Protein AF-A0A2D5X379-F1 (afdb_monomer_lite)

Radius of gyration: 19.53 Å; chains: 1; bounding box: 35×29×60 Å

Secondary structure (DSSP, 8-state):
---HHHHHHHHHHHHHHHHTS-HHHHHHHHHHHHHHHHHHHHHHHTEEEETTTTEEEETTT-HHHHHHHHHHHHHHHHHHHHHHHH-

pLDDT: mean 86.17, std 9.86, range [60.47, 96.75]

Sequence (87 aa):
MANPVYKINKIKDTATIIMDFSTFDFIRIAVGLGVLMYVGNCMFNQKVWIRKNFSWGTREEYPKIFMLNIIGGTLIGVWMVAAPFLW

Foldseek 3Di:
DDDPVVVVVVVVVVVVVVVVDDPVLVVLLVVLVVLVVLLVVCVVVQWDQDPVVRDIDHCVVPVPVNVCSNVVSNVSSCCSNCVVVVD

Structure (mmCIF, N/CA/C/O backbone):
data_AF-A0A2D5X379-F1
#
_entry.id   AF-A0A2D5X379-F1
#
loop_
_atom_site.group_PDB
_atom_site.id
_atom_site.type_symbol
_atom_site.label_atom_id
_atom_site.label_alt_id
_atom_site.label_comp_id
_atom_site.label_asym_id
_atom_site.label_entity_id
_atom_site.label_seq_id
_atom_site.pdbx_PDB_ins_code
_atom_site.Cartn_x
_atom_site.Cartn_y
_atom_site.Cartn_z
_atom_site.occupancy
_atom_site.B_iso_or_equiv
_atom_site.auth_seq_id
_atom_site.auth_comp_id
_atom_site.auth_asym_id
_atom_site.auth_atom_id
_atom_site.pdbx_PDB_model_num
ATOM 1 N N . MET A 1 1 ? 3.604 -23.005 -39.916 1.00 66.88 1 MET A N 1
ATOM 2 C CA . MET A 1 1 ? 4.598 -23.507 -38.941 1.00 66.88 1 MET A CA 1
ATOM 3 C C . MET A 1 1 ? 5.480 -22.328 -38.546 1.00 66.88 1 MET A C 1
ATOM 5 O O . MET A 1 1 ? 6.126 -21.776 -39.423 1.00 66.88 1 MET A O 1
ATOM 9 N N . ALA A 1 2 ? 5.410 -21.839 -37.303 1.00 72.44 2 ALA A N 1
ATOM 10 C CA . ALA A 1 2 ? 6.167 -20.646 -36.896 1.00 72.44 2 ALA A CA 1
ATOM 11 C C . ALA A 1 2 ? 7.680 -20.941 -36.847 1.00 72.44 2 ALA A C 1
ATOM 13 O O . ALA A 1 2 ? 8.078 -22.004 -36.374 1.00 72.44 2 ALA A O 1
ATOM 14 N N . ASN A 1 3 ? 8.506 -20.008 -37.335 1.00 81.25 3 ASN A N 1
ATOM 15 C CA . ASN A 1 3 ? 9.965 -20.146 -37.394 1.00 81.25 3 ASN A CA 1
ATOM 16 C C . ASN A 1 3 ? 10.555 -20.305 -35.970 1.00 81.25 3 ASN A C 1
ATOM 18 O O . ASN A 1 3 ? 10.234 -19.495 -35.093 1.00 81.25 3 ASN A O 1
ATOM 22 N N . PRO A 1 4 ? 11.423 -21.303 -35.714 1.00 78.06 4 PRO A N 1
ATOM 23 C CA . PRO A 1 4 ? 12.048 -21.499 -34.404 1.00 78.06 4 PRO A CA 1
ATOM 24 C C . PRO A 1 4 ? 12.823 -20.265 -33.908 1.00 78.06 4 PRO A C 1
ATOM 26 O O . PRO A 1 4 ? 12.778 -19.965 -32.718 1.00 78.06 4 PRO A O 1
ATOM 29 N N . VAL A 1 5 ? 13.440 -19.485 -34.800 1.00 81.62 5 VAL A N 1
ATOM 30 C CA . VAL A 1 5 ? 14.158 -18.240 -34.469 1.00 81.62 5 VAL A CA 1
ATOM 31 C C . VAL A 1 5 ? 13.207 -17.162 -33.941 1.00 81.62 5 VAL A C 1
ATOM 33 O O . VAL A 1 5 ? 13.514 -16.504 -32.950 1.00 81.62 5 VAL A O 1
ATOM 36 N N . TYR A 1 6 ? 12.013 -17.029 -34.533 1.00 80.94 6 TYR A N 1
ATOM 37 C CA . TYR A 1 6 ? 10.978 -16.108 -34.040 1.00 80.94 6 TYR A CA 1
ATOM 38 C C . TYR A 1 6 ? 10.555 -16.461 -32.609 1.00 80.94 6 TYR A C 1
ATOM 40 O O . TYR A 1 6 ? 10.364 -15.577 -31.776 1.00 80.94 6 TYR A O 1
ATOM 48 N N . LYS A 1 7 ? 10.456 -17.759 -32.298 1.00 78.75 7 LYS A N 1
ATOM 49 C CA . LYS A 1 7 ? 10.105 -18.226 -30.954 1.00 78.75 7 LYS A CA 1
ATOM 50 C C . LYS A 1 7 ? 11.187 -17.864 -29.931 1.00 78.75 7 LYS A C 1
ATOM 52 O O . LYS A 1 7 ? 10.852 -17.416 -28.841 1.00 78.75 7 LYS A O 1
ATOM 57 N N . ILE A 1 8 ? 12.461 -18.034 -30.289 1.00 81.81 8 ILE A N 1
ATOM 58 C CA . ILE A 1 8 ? 13.602 -17.736 -29.410 1.00 81.81 8 ILE A CA 1
ATOM 59 C C . ILE A 1 8 ? 13.724 -16.232 -29.158 1.00 81.81 8 ILE A C 1
ATOM 61 O O . ILE A 1 8 ? 13.878 -15.831 -28.006 1.00 81.81 8 ILE A O 1
ATOM 65 N N . ASN A 1 9 ? 13.599 -15.403 -30.197 1.00 82.12 9 ASN A N 1
ATOM 66 C CA . ASN A 1 9 ? 13.649 -13.949 -30.043 1.00 82.12 9 ASN A CA 1
ATOM 67 C C . ASN A 1 9 ? 12.485 -13.452 -29.188 1.00 82.12 9 ASN A C 1
ATOM 69 O O . ASN A 1 9 ? 12.723 -12.758 -28.216 1.00 82.12 9 ASN A O 1
ATOM 73 N N . LYS A 1 10 ? 11.260 -13.941 -29.415 1.00 77.56 10 LYS A N 1
ATOM 74 C CA . LYS A 1 10 ? 10.104 -13.579 -28.583 1.00 77.56 10 LYS A CA 1
ATOM 75 C C . LYS A 1 10 ? 10.286 -13.939 -27.105 1.00 77.56 10 LYS A C 1
ATOM 77 O O . LYS A 1 10 ? 9.862 -13.180 -26.241 1.00 77.56 10 LYS A O 1
ATOM 82 N N . ILE A 1 11 ? 10.901 -15.085 -26.801 1.00 75.00 11 ILE A N 1
ATOM 83 C CA . ILE A 1 11 ? 11.213 -15.478 -25.417 1.00 75.00 11 ILE A CA 1
ATOM 84 C C . ILE A 1 11 ? 12.291 -14.563 -24.832 1.00 75.00 11 ILE A C 1
ATOM 86 O O . ILE A 1 11 ? 12.147 -14.135 -23.692 1.00 75.00 11 ILE A O 1
ATOM 90 N N . LYS A 1 12 ? 13.336 -14.236 -25.604 1.00 69.56 12 LYS A N 1
ATOM 91 C CA . LYS A 1 12 ? 14.368 -13.281 -25.185 1.00 69.56 12 LYS A CA 1
ATOM 92 C C . LYS A 1 12 ? 13.792 -11.891 -24.948 1.00 69.56 12 LYS A C 1
ATOM 94 O O . LYS A 1 12 ? 14.042 -11.350 -23.890 1.00 69.56 12 LYS A O 1
ATOM 99 N N . ASP A 1 13 ? 12.971 -11.374 -25.852 1.00 69.19 13 ASP A N 1
ATOM 100 C CA . ASP A 1 13 ? 12.326 -10.066 -25.725 1.00 69.19 13 ASP A CA 1
ATOM 101 C C . ASP A 1 13 ? 11.395 -10.040 -24.510 1.00 69.19 13 ASP A C 1
ATOM 103 O O . ASP A 1 13 ? 11.443 -9.113 -23.710 1.00 69.19 13 ASP A O 1
ATOM 107 N N . THR A 1 14 ? 10.609 -11.105 -24.306 1.00 64.81 14 THR A N 1
ATOM 108 C CA . THR A 1 14 ? 9.766 -11.235 -23.110 1.00 64.81 14 THR A CA 1
ATOM 109 C C . THR A 1 14 ? 10.626 -11.234 -21.854 1.00 64.81 14 THR A C 1
ATOM 111 O O . THR A 1 14 ? 10.312 -10.493 -20.938 1.00 64.81 14 THR A O 1
ATOM 114 N N . ALA A 1 15 ? 11.717 -12.010 -21.825 1.00 61.28 15 ALA A N 1
ATOM 115 C CA . ALA A 1 15 ? 12.640 -12.095 -20.696 1.00 61.28 15 ALA A CA 1
ATOM 116 C C . ALA A 1 15 ? 13.383 -10.771 -20.438 1.00 61.28 15 ALA A C 1
ATOM 118 O O . ALA A 1 15 ? 13.547 -10.390 -19.285 1.00 61.28 15 ALA A O 1
ATOM 119 N N . THR A 1 16 ? 13.794 -10.054 -21.485 1.00 60.47 16 THR A N 1
ATOM 120 C CA . THR A 1 16 ? 14.430 -8.735 -21.407 1.00 60.47 16 THR A CA 1
ATOM 121 C C . THR A 1 16 ? 13.472 -7.699 -20.829 1.00 60.47 16 THR A C 1
ATOM 123 O O . THR A 1 16 ? 13.893 -6.943 -19.969 1.00 60.47 16 THR A O 1
ATOM 126 N N . ILE A 1 17 ? 12.183 -7.730 -21.187 1.00 61.69 17 ILE A N 1
ATOM 127 C CA . ILE A 1 17 ? 11.162 -6.857 -20.577 1.00 61.69 17 ILE A CA 1
ATOM 128 C C . ILE A 1 17 ? 11.005 -7.137 -19.070 1.00 61.69 17 ILE A C 1
ATOM 130 O O . ILE A 1 17 ? 10.792 -6.212 -18.297 1.00 61.69 17 ILE A O 1
ATOM 134 N N . ILE A 1 18 ? 11.132 -8.393 -18.619 1.00 62.84 18 ILE A N 1
ATOM 135 C CA . ILE A 1 18 ? 11.064 -8.718 -17.176 1.00 62.84 18 ILE A CA 1
ATOM 136 C C . ILE A 1 18 ? 12.363 -8.350 -16.448 1.00 62.84 18 ILE A C 1
ATOM 138 O O . ILE A 1 18 ? 12.322 -8.004 -15.275 1.00 62.84 18 ILE A O 1
ATOM 142 N N . MET A 1 19 ? 13.516 -8.458 -17.113 1.00 60.91 19 MET A N 1
ATOM 143 C CA . MET A 1 19 ? 14.840 -8.189 -16.531 1.00 60.91 19 MET A CA 1
ATOM 144 C C . MET A 1 19 ? 15.254 -6.709 -16.580 1.00 60.91 19 MET A C 1
ATOM 146 O O . MET A 1 19 ? 16.296 -6.375 -16.023 1.00 60.91 19 MET A O 1
ATOM 150 N N . ASP A 1 20 ? 14.461 -5.840 -17.212 1.00 68.00 20 ASP A N 1
ATOM 151 C CA . ASP A 1 20 ? 14.687 -4.385 -17.256 1.00 68.00 20 ASP A CA 1
ATOM 152 C C . ASP A 1 20 ? 14.257 -3.670 -15.958 1.00 68.00 20 ASP A C 1
ATOM 154 O O . ASP A 1 20 ? 14.585 -2.510 -15.727 1.00 68.00 20 ASP A O 1
ATOM 158 N N . PHE A 1 21 ? 13.564 -4.378 -15.061 1.00 72.31 21 PHE A N 1
ATOM 159 C CA . PHE A 1 21 ? 13.199 -3.857 -13.748 1.00 72.31 21 PHE A CA 1
ATOM 160 C C . PHE A 1 21 ? 14.400 -3.835 -12.802 1.00 72.31 21 PHE A C 1
ATOM 162 O O . PHE A 1 21 ? 15.066 -4.849 -12.572 1.00 72.31 21 PHE A O 1
ATOM 169 N N . SER A 1 22 ? 14.643 -2.682 -12.180 1.00 83.19 22 SER A N 1
ATOM 170 C CA . SER A 1 22 ? 15.644 -2.568 -11.125 1.00 83.19 22 SER A CA 1
ATOM 171 C C . SER A 1 22 ? 15.247 -3.431 -9.927 1.00 83.19 22 SER A C 1
ATOM 173 O O . SER A 1 22 ? 14.065 -3.626 -9.634 1.00 83.19 22 SER A O 1
ATOM 175 N N . THR A 1 23 ? 16.227 -3.884 -9.141 1.00 86.56 23 THR A N 1
ATOM 176 C CA . THR A 1 23 ? 15.976 -4.532 -7.841 1.00 86.56 23 THR A CA 1
ATOM 177 C C . THR A 1 23 ? 15.029 -3.698 -6.968 1.00 86.56 23 THR A C 1
ATOM 179 O O . THR A 1 23 ? 14.194 -4.248 -6.250 1.00 86.56 23 THR A O 1
ATOM 182 N N . PHE A 1 24 ? 15.110 -2.367 -7.056 1.00 87.06 24 PHE A N 1
ATOM 183 C CA . PHE A 1 24 ? 14.201 -1.462 -6.351 1.00 87.06 24 PHE A CA 1
ATOM 184 C C . PHE A 1 24 ? 12.751 -1.549 -6.840 1.00 87.06 24 PHE A C 1
ATOM 186 O O . PHE A 1 24 ? 11.839 -1.486 -6.013 1.00 87.06 24 PHE A O 1
ATOM 193 N N . ASP A 1 25 ? 12.521 -1.739 -8.139 1.00 89.12 25 ASP A N 1
ATOM 194 C CA . ASP A 1 25 ? 11.176 -1.874 -8.702 1.00 89.12 25 ASP A CA 1
ATOM 195 C C . ASP A 1 25 ? 10.534 -3.181 -8.258 1.00 89.12 25 ASP A C 1
ATOM 197 O O . ASP A 1 25 ? 9.387 -3.189 -7.810 1.00 89.12 25 ASP A O 1
ATOM 201 N N . PHE A 1 26 ? 11.304 -4.272 -8.252 1.00 89.12 26 PHE A N 1
ATOM 202 C CA . PHE A 1 26 ? 10.843 -5.545 -7.703 1.00 89.12 26 PHE A CA 1
ATOM 203 C C . PHE A 1 26 ? 10.459 -5.435 -6.226 1.00 89.12 26 PHE A C 1
ATOM 205 O O . PHE A 1 26 ? 9.396 -5.917 -5.832 1.00 89.12 26 PHE A O 1
ATOM 212 N N . ILE A 1 27 ? 11.278 -4.766 -5.407 1.00 92.19 27 ILE A N 1
ATOM 213 C CA . ILE A 1 27 ? 10.963 -4.531 -3.989 1.00 92.19 27 ILE A CA 1
ATOM 214 C C . ILE A 1 27 ? 9.684 -3.697 -3.860 1.00 92.19 27 ILE A C 1
ATOM 216 O O . ILE A 1 27 ? 8.799 -4.038 -3.076 1.00 92.19 27 ILE A O 1
ATOM 220 N N . ARG A 1 28 ? 9.550 -2.622 -4.641 1.00 91.69 28 ARG A N 1
ATOM 221 C CA . ARG A 1 28 ? 8.371 -1.751 -4.624 1.00 91.69 28 ARG A CA 1
ATOM 222 C C . ARG A 1 28 ? 7.099 -2.509 -4.999 1.00 91.69 28 ARG A C 1
ATOM 224 O O . ARG A 1 28 ? 6.096 -2.378 -4.297 1.00 91.69 28 ARG A O 1
ATOM 231 N N . ILE A 1 29 ? 7.143 -3.324 -6.051 1.00 9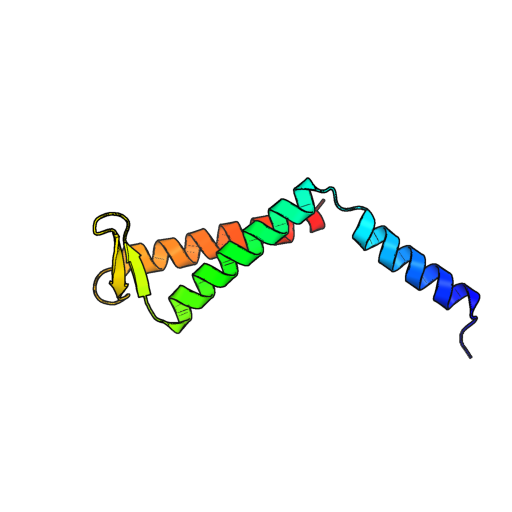2.56 29 ILE A N 1
ATOM 232 C CA . ILE A 1 29 ? 6.019 -4.164 -6.483 1.00 92.56 29 ILE A CA 1
ATOM 233 C C . ILE A 1 29 ? 5.673 -5.179 -5.391 1.00 92.56 29 ILE A C 1
ATOM 235 O O . ILE A 1 29 ? 4.505 -5.297 -5.023 1.00 92.56 29 ILE A O 1
ATOM 239 N N . ALA A 1 30 ? 6.667 -5.863 -4.816 1.00 94.44 30 ALA A N 1
ATOM 240 C CA . ALA A 1 30 ? 6.452 -6.835 -3.745 1.00 94.44 30 ALA A 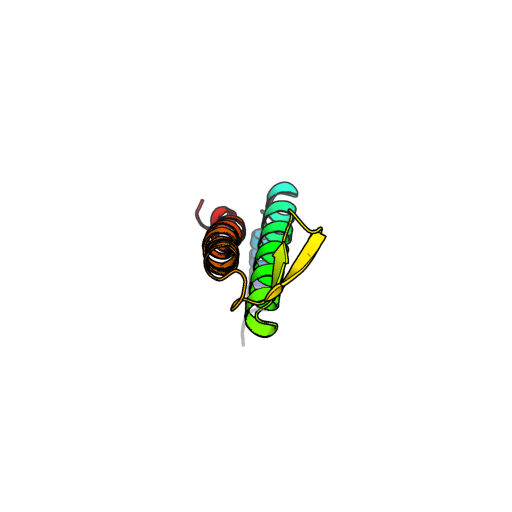CA 1
ATOM 241 C C . ALA A 1 30 ? 5.782 -6.202 -2.514 1.00 94.44 30 ALA A C 1
ATOM 243 O O . ALA A 1 30 ? 4.817 -6.752 -1.978 1.00 94.44 30 ALA A O 1
ATOM 244 N N . VAL A 1 31 ? 6.235 -5.016 -2.097 1.00 95.44 31 VAL A N 1
ATOM 245 C CA . VAL A 1 31 ? 5.612 -4.269 -0.994 1.00 95.44 31 VAL A CA 1
ATOM 246 C C . VAL A 1 31 ? 4.189 -3.842 -1.361 1.00 95.44 31 VAL A C 1
ATOM 248 O O . VAL A 1 31 ? 3.279 -4.016 -0.551 1.00 95.44 31 VAL A O 1
ATOM 251 N N . GLY A 1 32 ? 3.964 -3.343 -2.580 1.00 95.12 32 GLY A N 1
ATOM 252 C CA . GLY A 1 32 ? 2.632 -2.971 -3.066 1.00 95.12 32 GLY A CA 1
ATOM 253 C C . GLY A 1 32 ? 1.645 -4.141 -3.037 1.00 95.12 32 GLY A C 1
ATOM 254 O O . GLY A 1 32 ? 0.534 -4.003 -2.523 1.00 95.12 32 GLY A O 1
ATOM 255 N N . LEU A 1 33 ? 2.069 -5.321 -3.496 1.00 96.06 33 LEU A N 1
ATOM 256 C CA . LEU A 1 33 ? 1.279 -6.553 -3.424 1.00 96.06 33 LEU A CA 1
ATOM 257 C C . LEU A 1 33 ? 0.994 -6.974 -1.979 1.00 96.06 33 LEU A C 1
ATOM 259 O O . LEU A 1 33 ? -0.130 -7.370 -1.675 1.00 96.06 33 LEU A O 1
ATOM 263 N N . GLY A 1 34 ? 1.966 -6.839 -1.074 1.00 96.75 34 GLY A N 1
ATOM 264 C CA . GLY A 1 34 ? 1.762 -7.087 0.355 1.00 96.75 34 GLY A CA 1
ATOM 265 C C . GLY A 1 34 ? 0.692 -6.175 0.966 1.00 96.75 34 GLY A C 1
ATOM 266 O O . GLY A 1 34 ? -0.177 -6.641 1.705 1.00 96.75 34 GLY A O 1
ATOM 267 N N . VAL A 1 35 ? 0.692 -4.887 0.607 1.00 95.62 35 VAL A N 1
ATOM 268 C CA . VAL A 1 35 ? -0.341 -3.931 1.044 1.00 95.62 35 VAL A CA 1
ATOM 269 C C . VAL A 1 35 ? -1.713 -4.309 0.483 1.00 95.62 35 VAL A C 1
ATOM 271 O O . VAL A 1 35 ? -2.688 -4.337 1.233 1.00 95.62 35 VAL A O 1
ATOM 274 N N . LEU A 1 36 ? -1.812 -4.644 -0.806 1.00 95.19 36 LEU A N 1
ATOM 275 C CA . LEU A 1 36 ? -3.079 -5.059 -1.420 1.00 95.19 36 LEU A CA 1
ATOM 276 C C . LEU A 1 36 ? -3.611 -6.364 -0.820 1.00 95.19 36 LEU A C 1
ATOM 278 O O . LEU A 1 36 ? -4.812 -6.484 -0.580 1.00 95.19 36 LEU A O 1
ATOM 282 N N . MET A 1 37 ? -2.729 -7.314 -0.506 1.00 96.50 37 MET A N 1
ATOM 283 C CA . MET A 1 37 ? -3.093 -8.534 0.213 1.00 96.50 37 MET A CA 1
ATOM 284 C C . MET A 1 37 ? -3.646 -8.211 1.606 1.00 96.50 37 MET A C 1
ATOM 286 O O . MET A 1 37 ? -4.665 -8.777 2.000 1.00 96.50 37 MET A O 1
ATOM 290 N N . TYR A 1 38 ? -3.037 -7.272 2.336 1.00 93.25 38 TYR A N 1
ATOM 291 C CA . TYR A 1 38 ? -3.550 -6.819 3.631 1.00 93.25 38 TYR A CA 1
ATOM 292 C C . TYR A 1 38 ? -4.935 -6.167 3.508 1.00 93.25 38 TYR A C 1
ATOM 294 O O . TYR A 1 38 ? -5.844 -6.509 4.263 1.00 93.25 38 TYR A O 1
ATOM 302 N N . VAL A 1 39 ? -5.133 -5.288 2.521 1.00 94.44 39 VAL A N 1
ATOM 303 C CA . VAL A 1 39 ? -6.442 -4.685 2.217 1.00 94.44 39 VAL A CA 1
ATOM 304 C C . VAL A 1 39 ? -7.477 -5.767 1.905 1.00 94.44 39 VAL A C 1
ATOM 306 O O . VAL A 1 39 ? -8.581 -5.731 2.450 1.00 94.44 39 VAL A O 1
ATOM 309 N N . GLY A 1 40 ? -7.117 -6.753 1.079 1.00 94.19 40 GLY A N 1
ATOM 310 C CA . GLY A 1 40 ? -7.963 -7.905 0.776 1.00 94.19 40 GLY A CA 1
ATOM 311 C C . GLY A 1 40 ? -8.337 -8.678 2.040 1.00 94.19 40 GLY A C 1
ATOM 312 O O . GLY A 1 40 ? -9.514 -8.932 2.282 1.00 94.19 40 GLY A O 1
ATOM 313 N N . ASN A 1 41 ? -7.363 -8.963 2.905 1.00 93.19 41 ASN A N 1
ATOM 314 C CA . ASN A 1 41 ? -7.587 -9.627 4.187 1.00 93.19 41 ASN A CA 1
ATOM 315 C C . ASN A 1 41 ? -8.530 -8.832 5.106 1.00 93.19 41 ASN A C 1
ATOM 317 O O . ASN A 1 41 ? -9.408 -9.424 5.738 1.00 93.19 41 ASN A O 1
ATOM 321 N N . CYS A 1 42 ? -8.399 -7.502 5.148 1.00 91.88 42 CYS A N 1
ATOM 322 C CA . CYS A 1 42 ? -9.329 -6.631 5.863 1.00 91.88 42 CYS A CA 1
ATOM 323 C C . CYS A 1 42 ? -10.745 -6.716 5.287 1.00 91.88 42 CYS A C 1
ATOM 325 O O . CYS A 1 42 ? -11.715 -6.743 6.042 1.00 91.88 42 CYS A O 1
ATOM 327 N N . MET A 1 43 ? -10.876 -6.794 3.964 1.00 90.62 43 MET A N 1
ATOM 328 C CA . MET A 1 43 ? -12.164 -6.868 3.280 1.00 90.62 43 MET A CA 1
ATOM 329 C C . MET A 1 43 ? -12.867 -8.212 3.507 1.00 90.62 43 MET A C 1
ATOM 331 O O . MET A 1 43 ? -14.054 -8.220 3.829 1.00 90.62 43 MET A O 1
ATOM 335 N N . PHE A 1 44 ? -12.139 -9.330 3.421 1.00 93.50 44 PHE A N 1
ATOM 336 C CA . PHE A 1 44 ? -12.680 -10.671 3.666 1.00 93.50 44 PHE A CA 1
ATOM 337 C C . PHE A 1 44 ? -13.060 -10.889 5.130 1.00 93.50 44 PHE A C 1
ATOM 339 O O . PHE A 1 44 ? -14.143 -11.388 5.416 1.00 93.50 44 PHE A O 1
ATOM 346 N N . ASN A 1 45 ? -12.200 -10.481 6.066 1.00 92.19 45 ASN A N 1
ATOM 347 C CA . ASN A 1 45 ? -12.452 -10.695 7.491 1.00 92.19 45 ASN A CA 1
ATOM 348 C C . ASN A 1 45 ? -13.281 -9.581 8.142 1.00 92.19 45 ASN A C 1
ATOM 350 O O . ASN A 1 45 ? -13.617 -9.700 9.317 1.00 92.19 45 ASN A O 1
ATOM 354 N N . GLN A 1 46 ? -13.571 -8.487 7.423 1.00 90.81 46 GLN A N 1
ATOM 355 C CA . GLN A 1 46 ? -14.211 -7.270 7.952 1.00 90.81 46 GLN A CA 1
ATOM 356 C C . GLN A 1 46 ? -13.539 -6.762 9.249 1.00 90.81 46 GLN A C 1
ATOM 358 O O . GLN A 1 46 ? -14.190 -6.191 10.129 1.00 90.81 46 GLN A O 1
ATOM 363 N N . LYS A 1 47 ? -12.222 -6.982 9.377 1.00 89.69 47 LYS A N 1
ATOM 364 C CA . LYS A 1 47 ? -11.405 -6.643 10.549 1.00 89.69 47 LYS A CA 1
ATOM 365 C C . LYS A 1 47 ? -10.212 -5.791 10.145 1.00 89.69 47 LYS A C 1
ATOM 367 O O . LYS A 1 47 ? -9.629 -5.980 9.082 1.00 89.69 47 LYS A O 1
ATOM 372 N N . VAL A 1 48 ? -9.828 -4.868 11.013 1.00 91.25 48 VAL A N 1
ATOM 373 C CA . VAL A 1 48 ? -8.693 -3.966 10.810 1.00 91.25 48 VAL A CA 1
ATOM 374 C C . VAL A 1 48 ? -7.803 -3.963 12.044 1.00 91.25 48 VAL A C 1
ATOM 376 O O . VAL A 1 48 ? -8.284 -4.059 13.174 1.00 91.25 48 VAL A O 1
ATOM 379 N N . TRP A 1 49 ? -6.494 -3.859 11.833 1.00 87.88 49 TRP A N 1
ATOM 380 C CA . TRP A 1 49 ? -5.549 -3.714 12.929 1.00 87.88 49 TRP A CA 1
ATOM 381 C C . TRP A 1 49 ? -5.643 -2.314 13.543 1.00 87.88 49 TRP A C 1
ATOM 383 O O . TRP A 1 49 ? -5.376 -1.304 12.885 1.00 87.88 49 TRP A O 1
ATOM 393 N N . ILE A 1 50 ? -5.998 -2.240 14.823 1.00 89.19 50 ILE A N 1
ATOM 394 C CA . ILE A 1 50 ? -6.117 -0.986 15.562 1.00 89.19 50 ILE A CA 1
ATOM 395 C C . ILE A 1 50 ? -4.810 -0.722 16.307 1.00 89.19 50 ILE A C 1
ATOM 397 O O . ILE A 1 50 ? -4.495 -1.382 17.294 1.00 89.19 50 ILE A O 1
ATOM 401 N N . ARG A 1 51 ? -4.060 0.307 15.886 1.00 85.88 51 ARG A N 1
ATOM 402 C CA . ARG A 1 51 ? -2.788 0.690 16.534 1.00 85.88 51 ARG A CA 1
ATOM 403 C C . ARG A 1 51 ? -2.928 1.112 17.999 1.00 85.88 51 ARG A C 1
ATOM 405 O O . ARG A 1 51 ? -1.971 0.958 18.740 1.00 85.88 51 ARG A O 1
ATOM 412 N N . LYS A 1 52 ? -4.081 1.652 18.416 1.00 84.19 52 LYS A N 1
ATOM 413 C CA . LYS A 1 52 ? -4.286 2.100 19.808 1.00 84.19 52 LYS A CA 1
ATOM 414 C C . LYS 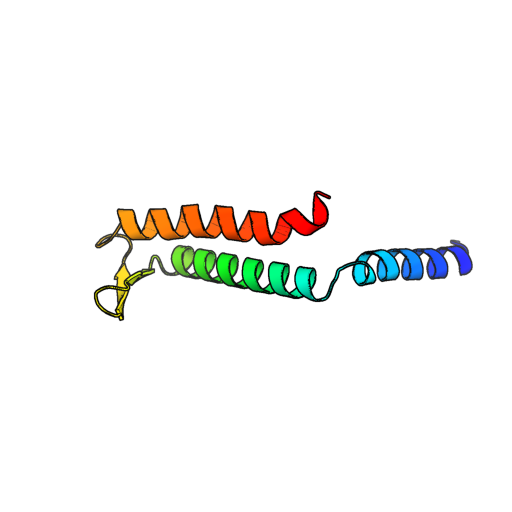A 1 52 ? -4.316 0.944 20.805 1.00 84.19 52 LYS A C 1
ATOM 416 O O . LYS A 1 52 ? -3.681 1.033 21.845 1.00 84.19 52 LYS A O 1
ATOM 421 N N . ASN A 1 53 ? -5.033 -0.123 20.465 1.00 85.94 53 ASN A N 1
ATOM 422 C CA . ASN A 1 53 ? -5.254 -1.260 21.359 1.00 85.94 53 ASN A CA 1
ATOM 423 C C . ASN A 1 53 ? -4.420 -2.487 20.953 1.00 85.94 53 ASN A C 1
ATOM 425 O O . ASN A 1 53 ? -4.568 -3.540 21.560 1.00 85.94 53 ASN A O 1
ATOM 429 N N . PHE A 1 54 ? -3.583 -2.356 19.910 1.00 86.56 54 PHE A N 1
ATOM 430 C CA . PHE A 1 54 ? -2.808 -3.439 19.289 1.00 86.56 54 PHE A CA 1
ATOM 431 C C . PHE A 1 54 ? -3.633 -4.718 19.080 1.00 86.56 54 PHE A C 1
ATOM 433 O O . PHE A 1 54 ? -3.168 -5.833 19.309 1.00 86.56 54 PHE A O 1
ATOM 440 N N . SER A 1 55 ? -4.884 -4.540 18.658 1.00 88.62 55 SER A N 1
ATOM 441 C CA . SER A 1 55 ? -5.859 -5.612 18.505 1.00 88.62 55 SER A CA 1
ATOM 442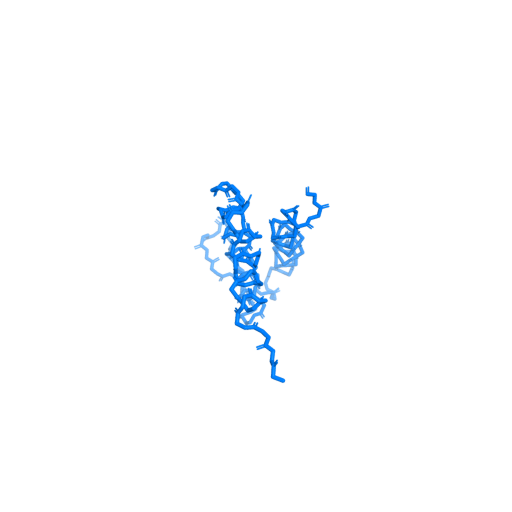 C C . SER A 1 55 ? -6.593 -5.499 17.173 1.00 88.62 55 SER A C 1
ATOM 444 O O . SER A 1 55 ? -6.648 -4.438 16.543 1.00 88.62 55 SER A O 1
ATOM 446 N N . TRP A 1 56 ? -7.159 -6.617 16.729 1.00 88.81 56 TRP A N 1
ATOM 447 C CA . TRP A 1 56 ? -8.048 -6.643 15.575 1.00 88.81 56 TRP A CA 1
ATOM 448 C C . TRP A 1 56 ? -9.427 -6.115 15.979 1.00 88.81 56 TRP A C 1
ATOM 450 O O . TRP A 1 56 ? -10.126 -6.759 16.758 1.00 88.81 56 TRP A O 1
ATOM 460 N N . GLY A 1 57 ? -9.819 -4.965 15.433 1.00 88.81 57 GLY A N 1
ATOM 461 C CA . GLY A 1 57 ? -11.158 -4.391 15.584 1.00 88.81 57 GLY A CA 1
ATOM 462 C C . GLY A 1 57 ? -12.048 -4.740 14.393 1.00 88.81 57 GLY A C 1
ATOM 463 O O . GLY A 1 57 ? -11.552 -4.940 13.282 1.00 88.81 57 GLY A O 1
ATOM 464 N N . THR A 1 58 ? -13.360 -4.819 14.600 1.00 91.19 58 THR A N 1
ATOM 465 C CA . THR A 1 58 ? -14.319 -5.042 13.509 1.00 91.19 58 THR A CA 1
ATOM 466 C C . THR A 1 58 ? -14.640 -3.735 12.786 1.00 91.19 58 THR A C 1
ATOM 468 O O . THR A 1 58 ? -14.472 -2.632 13.317 1.00 91.19 58 THR A O 1
ATOM 471 N N . ARG A 1 59 ? -15.129 -3.848 11.549 1.00 87.56 59 ARG A N 1
ATOM 472 C CA . ARG A 1 59 ? -15.632 -2.707 10.777 1.00 87.56 59 ARG A CA 1
ATOM 473 C C . ARG A 1 59 ? -16.760 -1.960 11.494 1.00 87.56 59 ARG A C 1
ATOM 475 O O . ARG A 1 59 ? -16.849 -0.748 11.339 1.00 87.56 59 ARG A O 1
ATOM 482 N N . GLU A 1 60 ? -17.615 -2.663 12.231 1.00 88.38 60 GLU A N 1
ATOM 483 C CA . GLU A 1 60 ? -18.775 -2.071 12.913 1.00 88.38 60 GLU A CA 1
ATOM 484 C C . GLU A 1 60 ? -18.356 -1.143 14.054 1.00 88.38 60 GLU A C 1
ATOM 486 O O . GLU A 1 60 ? -18.915 -0.061 14.209 1.00 88.38 60 GLU A O 1
ATOM 491 N N . GLU A 1 61 ? -17.321 -1.528 14.802 1.00 88.81 61 GLU A N 1
ATOM 492 C CA . GLU A 1 61 ? -16.794 -0.732 15.910 1.00 88.81 61 GLU A CA 1
ATOM 493 C C . GLU A 1 61 ? -15.947 0.452 15.411 1.00 88.81 61 GLU A C 1
ATOM 495 O O . GLU A 1 61 ? -16.004 1.552 15.962 1.00 88.81 61 GLU A O 1
ATOM 500 N N . TYR A 1 62 ? -15.195 0.260 14.318 1.00 89.25 62 TYR A N 1
ATOM 501 C CA . TYR A 1 62 ? -14.274 1.269 13.779 1.00 89.25 62 TYR A CA 1
ATOM 502 C C . TYR A 1 62 ? -14.452 1.527 12.270 1.00 89.25 62 TYR A C 1
ATOM 504 O O . TYR A 1 62 ? -13.494 1.385 11.496 1.00 89.25 62 TYR A O 1
ATOM 512 N N . PRO A 1 63 ? -15.629 2.000 11.814 1.00 90.31 63 PRO A N 1
ATOM 513 C CA . PRO A 1 63 ? -15.941 2.107 10.386 1.00 90.31 63 PRO A CA 1
ATOM 514 C C . PRO A 1 63 ? -15.045 3.109 9.652 1.00 90.31 63 PRO A C 1
ATOM 516 O O . PRO A 1 63 ? -14.621 2.864 8.523 1.00 90.31 63 PRO A O 1
ATOM 519 N N . LYS A 1 64 ? -14.689 4.222 10.307 1.00 90.31 64 LYS A N 1
ATOM 520 C CA . LYS A 1 64 ? -13.815 5.254 9.725 1.00 90.31 64 LYS A CA 1
ATOM 521 C C . LYS A 1 64 ? -12.378 4.759 9.535 1.00 90.31 64 LYS A C 1
ATOM 523 O O . LYS A 1 64 ? -11.771 5.020 8.502 1.00 90.31 64 LYS A O 1
ATOM 528 N N . ILE A 1 65 ? -11.841 4.029 10.517 1.00 89.69 65 ILE A N 1
ATOM 529 C CA . ILE A 1 65 ? -10.469 3.496 10.470 1.00 89.69 65 ILE A CA 1
ATOM 530 C C . ILE A 1 65 ? -10.376 2.394 9.416 1.00 89.69 65 ILE A C 1
ATOM 532 O O . ILE A 1 65 ? -9.416 2.359 8.644 1.00 89.69 65 ILE A O 1
ATOM 536 N N . PHE A 1 66 ? -11.395 1.534 9.357 1.00 9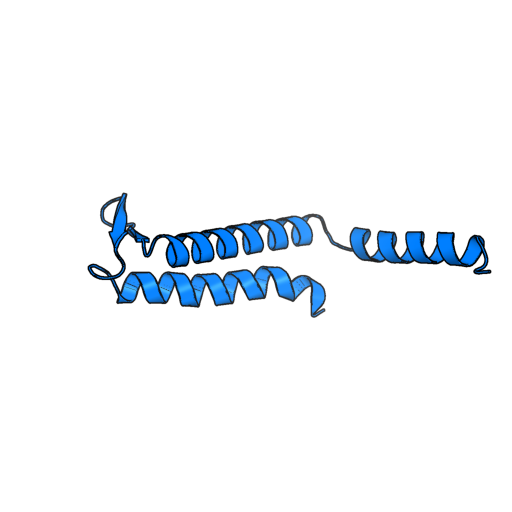1.81 66 PHE A N 1
ATOM 537 C CA . PHE A 1 66 ? -11.526 0.513 8.328 1.00 91.81 66 PHE A CA 1
ATOM 538 C C . PHE A 1 66 ? -11.502 1.138 6.929 1.00 91.81 66 PHE A C 1
ATOM 540 O O . PHE A 1 66 ? -10.652 0.795 6.112 1.00 91.81 66 PHE A O 1
ATOM 547 N N . MET A 1 67 ? -12.368 2.123 6.676 1.00 91.69 67 MET A N 1
ATOM 548 C CA . MET A 1 67 ? -12.477 2.768 5.367 1.00 91.69 67 MET A CA 1
ATOM 549 C C . MET A 1 67 ? -11.180 3.481 4.956 1.00 91.69 67 MET A C 1
ATOM 551 O O . MET A 1 67 ? -10.766 3.377 3.805 1.00 91.69 67 MET A O 1
ATOM 555 N N . LEU A 1 68 ? -10.490 4.131 5.898 1.00 93.25 68 LEU A N 1
ATOM 556 C CA . LEU A 1 68 ? -9.211 4.789 5.630 1.00 93.25 68 LEU A CA 1
ATOM 557 C C . LEU A 1 68 ? -8.086 3.791 5.301 1.00 93.25 68 LEU A C 1
ATOM 559 O O . LEU A 1 68 ? -7.282 4.065 4.414 1.00 93.25 68 LEU A O 1
ATOM 563 N N . ASN A 1 69 ? -8.054 2.620 5.950 1.00 91.56 69 ASN A N 1
ATOM 564 C CA . ASN A 1 69 ? -7.105 1.550 5.608 1.00 91.56 69 ASN A CA 1
ATOM 565 C C . ASN A 1 69 ? -7.373 0.981 4.213 1.00 91.56 69 ASN A C 1
ATOM 567 O O . ASN A 1 69 ? -6.431 0.761 3.457 1.00 91.56 69 ASN A O 1
ATOM 571 N N . ILE A 1 70 ? -8.644 0.774 3.857 1.00 93.81 70 ILE A N 1
ATOM 572 C CA . ILE A 1 70 ? -9.010 0.254 2.538 1.00 93.81 70 ILE A CA 1
ATOM 573 C C . ILE A 1 70 ? -8.683 1.272 1.444 1.00 93.81 70 ILE A C 1
ATOM 575 O O . ILE A 1 70 ? -7.976 0.931 0.502 1.00 93.81 70 ILE A O 1
ATOM 579 N N . ILE A 1 71 ? -9.136 2.524 1.565 1.00 95.00 71 ILE A N 1
ATOM 580 C CA . ILE A 1 71 ? -8.903 3.555 0.541 1.00 95.00 71 ILE A CA 1
ATOM 581 C C . ILE A 1 71 ? -7.411 3.871 0.433 1.00 95.00 71 ILE A C 1
ATOM 583 O O . ILE A 1 71 ? -6.851 3.812 -0.659 1.00 95.00 71 ILE A O 1
ATOM 587 N N . GLY A 1 72 ? -6.751 4.151 1.559 1.00 94.44 72 GLY A N 1
ATOM 588 C CA . GLY A 1 72 ? -5.326 4.473 1.578 1.00 94.44 72 GLY A CA 1
ATOM 589 C C . GLY A 1 72 ? -4.465 3.306 1.099 1.00 94.44 72 GLY A C 1
ATOM 590 O O . GLY A 1 72 ? -3.606 3.487 0.241 1.00 94.44 72 GLY A O 1
ATOM 591 N N . GLY A 1 73 ? -4.734 2.097 1.595 1.00 93.94 73 GLY A N 1
ATOM 592 C CA . GLY A 1 73 ? -4.011 0.893 1.198 1.00 93.94 73 GLY A CA 1
ATOM 593 C C . GLY A 1 73 ? -4.225 0.526 -0.270 1.00 93.94 73 GLY A C 1
ATOM 594 O O . GLY A 1 73 ? -3.271 0.144 -0.938 1.00 93.94 73 GLY A O 1
ATOM 595 N N . THR A 1 74 ? -5.437 0.700 -0.804 1.00 95.00 74 THR A N 1
ATOM 596 C CA . THR A 1 74 ? -5.714 0.439 -2.226 1.00 95.00 74 THR A CA 1
ATOM 597 C C . THR A 1 74 ? -5.006 1.456 -3.112 1.00 95.00 74 THR A C 1
ATOM 599 O O . THR A 1 74 ? -4.310 1.058 -4.040 1.00 95.00 74 THR A O 1
ATOM 602 N N . LEU A 1 75 ? -5.122 2.757 -2.814 1.00 96.38 75 LEU A N 1
ATOM 603 C CA . LEU A 1 75 ? -4.468 3.808 -3.601 1.00 96.38 75 LEU A CA 1
ATOM 604 C C . LEU A 1 75 ? -2.945 3.638 -3.611 1.00 96.38 75 LEU A C 1
ATOM 606 O O . LEU A 1 75 ? -2.334 3.658 -4.676 1.00 96.38 75 LEU A O 1
ATOM 610 N N . ILE A 1 76 ? -2.340 3.418 -2.439 1.00 95.00 76 ILE A N 1
ATOM 611 C CA . ILE A 1 76 ? -0.890 3.230 -2.315 1.00 95.00 76 ILE A CA 1
ATOM 612 C C . ILE A 1 76 ? -0.461 1.915 -2.966 1.00 95.00 76 ILE A C 1
ATOM 614 O O . ILE A 1 76 ? 0.488 1.909 -3.744 1.00 95.00 76 ILE A O 1
ATOM 618 N N . GLY A 1 77 ? -1.157 0.812 -2.690 1.00 93.88 77 GLY A N 1
ATOM 619 C CA . GLY A 1 77 ? -0.826 -0.501 -3.237 1.00 93.88 77 GLY A CA 1
ATOM 620 C C . GLY A 1 77 ? -0.891 -0.527 -4.764 1.00 93.88 77 GLY A C 1
ATOM 621 O O . GLY A 1 77 ? 0.064 -0.957 -5.408 1.00 93.88 77 GLY A O 1
ATOM 622 N N . VAL A 1 78 ? -1.964 0.014 -5.351 1.00 94.81 78 VAL A N 1
ATOM 623 C CA . VAL A 1 78 ? -2.107 0.132 -6.811 1.00 94.81 78 VAL A CA 1
ATOM 624 C C . VAL A 1 78 ? -1.035 1.049 -7.387 1.00 94.81 78 VAL A C 1
ATOM 626 O O . VAL A 1 78 ? -0.402 0.677 -8.367 1.00 94.81 78 VAL A O 1
ATOM 629 N N . TRP A 1 79 ? -0.771 2.206 -6.773 1.00 93.44 79 TRP A N 1
ATOM 630 C CA . TRP A 1 79 ? 0.286 3.111 -7.232 1.00 93.44 79 TRP A CA 1
ATOM 631 C C . TRP A 1 79 ? 1.673 2.461 -7.200 1.00 93.44 79 TRP A C 1
ATOM 633 O O . TRP A 1 79 ? 2.460 2.631 -8.126 1.00 93.44 79 TRP A O 1
ATOM 643 N N . 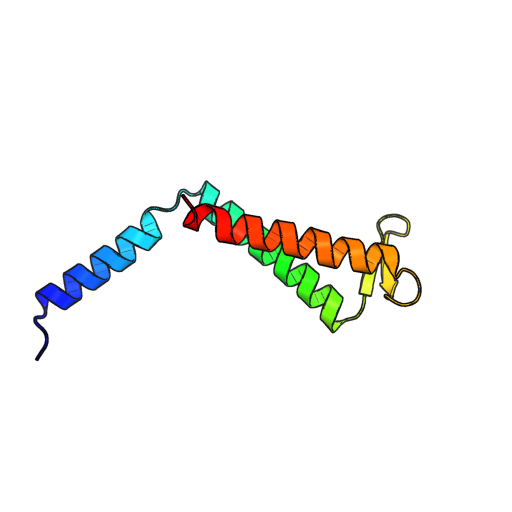MET A 1 80 ? 1.993 1.712 -6.144 1.00 91.94 80 MET A N 1
ATOM 644 C CA . MET A 1 80 ? 3.282 1.033 -6.015 1.00 91.94 80 MET A CA 1
ATOM 645 C C . MET A 1 80 ? 3.475 -0.044 -7.077 1.00 91.94 80 MET A C 1
ATOM 647 O O . MET A 1 80 ? 4.581 -0.165 -7.596 1.00 91.94 80 MET A O 1
ATOM 651 N N . VAL A 1 81 ? 2.416 -0.784 -7.408 1.00 93.12 81 VAL A N 1
ATOM 652 C CA . VAL A 1 81 ? 2.456 -1.812 -8.452 1.00 93.12 81 VAL A CA 1
ATOM 653 C C . VAL A 1 81 ? 2.448 -1.188 -9.844 1.00 93.12 81 VAL A C 1
ATOM 655 O O . VAL A 1 81 ? 3.190 -1.650 -10.692 1.00 93.12 81 VAL A O 1
ATOM 658 N N . ALA A 1 82 ? 1.650 -0.150 -10.093 1.00 91.38 82 ALA A N 1
ATOM 659 C CA . ALA A 1 82 ? 1.481 0.427 -11.425 1.00 91.38 82 ALA A CA 1
ATOM 660 C C . ALA A 1 82 ? 2.628 1.357 -11.843 1.00 91.38 82 ALA A C 1
ATOM 662 O O . ALA A 1 82 ? 2.955 1.414 -13.021 1.00 91.38 82 ALA A O 1
ATOM 663 N N . ALA A 1 83 ? 3.246 2.085 -10.908 1.00 89.06 83 ALA A N 1
ATOM 664 C CA . ALA A 1 83 ? 4.221 3.123 -11.244 1.00 89.06 83 ALA A CA 1
ATOM 665 C C . ALA A 1 83 ? 5.427 2.650 -12.082 1.00 89.06 83 ALA A C 1
ATOM 667 O O . ALA A 1 83 ? 5.783 3.390 -12.994 1.00 89.06 83 ALA A O 1
ATOM 668 N N . PRO A 1 84 ? 6.025 1.461 -11.855 1.00 85.44 84 PRO A N 1
ATOM 669 C CA . PRO A 1 84 ? 7.104 0.952 -12.709 1.00 85.44 84 PRO A CA 1
ATOM 670 C C . PRO A 1 84 ? 6.677 0.622 -14.151 1.00 85.44 84 PRO A C 1
ATOM 672 O O . PRO A 1 84 ? 7.529 0.363 -14.983 1.00 85.44 84 PRO A O 1
ATOM 675 N N . PHE A 1 85 ? 5.372 0.583 -14.446 1.00 84.19 85 PHE A N 1
ATOM 676 C CA . PHE A 1 85 ? 4.839 0.307 -15.787 1.00 84.19 85 PHE A CA 1
ATOM 677 C C . PHE A 1 85 ? 4.328 1.564 -16.505 1.00 84.19 85 PHE A C 1
ATOM 679 O O . PHE A 1 85 ? 3.896 1.478 -17.654 1.00 84.19 85 PHE A O 1
ATOM 686 N N . LEU A 1 86 ? 4.282 2.709 -15.817 1.00 81.94 86 LEU A N 1
ATOM 687 C CA . LEU A 1 86 ? 3.737 3.962 -16.352 1.00 81.94 86 LEU A CA 1
ATOM 688 C C . LEU A 1 86 ? 4.817 4.903 -16.913 1.00 81.94 86 LEU A C 1
ATOM 690 O O . LEU A 1 86 ? 4.454 5.883 -17.565 1.00 81.94 86 LEU A O 1
ATOM 694 N N . TRP A 1 87 ? 6.098 4.604 -16.680 1.00 64.81 87 TRP A N 1
ATOM 695 C CA . TRP A 1 87 ? 7.292 5.317 -17.156 1.00 64.81 87 TRP A CA 1
ATOM 696 C C . TRP A 1 87 ? 8.448 4.335 -17.352 1.00 64.81 87 TRP A C 1
ATOM 698 O O . TRP A 1 87 ? 9.518 4.807 -17.794 1.00 64.81 87 TRP A O 1
#